Protein AF-A0A432HYL2-F1 (afdb_monomer_lite)

Structure (mmCIF, N/CA/C/O backbone):
data_AF-A0A432HYL2-F1
#
_entry.id   AF-A0A432HYL2-F1
#
loop_
_atom_site.group_PDB
_atom_site.id
_atom_site.type_symbol
_atom_site.label_atom_id
_atom_site.label_alt_id
_atom_site.label_comp_id
_atom_site.label_asym_id
_atom_site.label_entity_id
_atom_site.label_seq_id
_atom_site.pdbx_PDB_ins_code
_atom_site.Cartn_x
_atom_site.Cartn_y
_atom_site.Cartn_z
_atom_site.occupancy
_atom_site.B_iso_or_equiv
_atom_site.auth_seq_id
_atom_site.auth_comp_id
_atom_site.auth_asym_id
_atom_site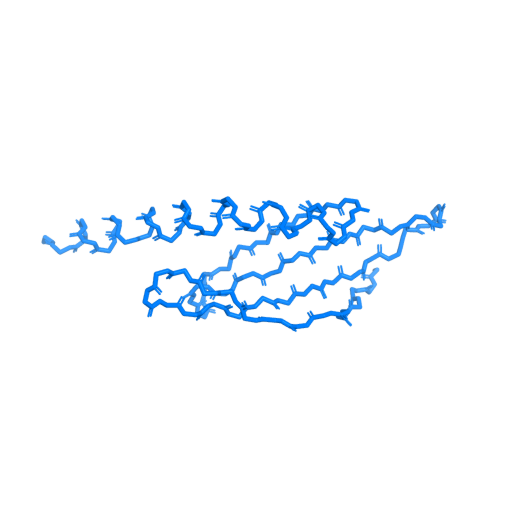.auth_atom_id
_atom_site.pdbx_PDB_model_num
ATOM 1 N N . MET A 1 1 ? 18.540 -5.893 -3.302 1.00 66.31 1 MET A N 1
ATOM 2 C CA . MET A 1 1 ? 17.781 -4.987 -4.192 1.00 66.31 1 MET A CA 1
ATOM 3 C C . MET A 1 1 ? 17.156 -3.928 -3.298 1.00 66.31 1 MET A C 1
ATOM 5 O O . MET A 1 1 ? 16.455 -4.302 -2.369 1.00 66.31 1 MET A O 1
ATOM 9 N N . PHE A 1 2 ? 17.524 -2.658 -3.459 1.00 80.44 2 PHE A N 1
ATOM 10 C CA . PHE A 1 2 ? 17.116 -1.583 -2.547 1.00 80.44 2 PHE A CA 1
ATOM 11 C C . PHE A 1 2 ? 15.749 -1.030 -2.968 1.00 80.44 2 PHE A C 1
ATOM 13 O O . PHE A 1 2 ? 15.550 -0.757 -4.151 1.00 80.44 2 PHE A O 1
ATOM 20 N N . GLN A 1 3 ? 14.820 -0.890 -2.022 1.00 89.56 3 GLN A N 1
ATOM 21 C CA . GLN A 1 3 ? 13.524 -0.259 -2.270 1.00 89.56 3 GLN A CA 1
ATOM 22 C C . GLN A 1 3 ? 13.656 1.248 -2.060 1.00 89.56 3 GLN A C 1
ATOM 24 O O . GLN A 1 3 ? 14.046 1.703 -0.985 1.00 89.56 3 GLN A O 1
ATOM 29 N N . LYS A 1 4 ? 13.336 2.034 -3.085 1.00 95.44 4 LYS A N 1
ATOM 30 C CA . LYS A 1 4 ? 13.346 3.495 -3.008 1.00 95.44 4 LYS A CA 1
ATOM 31 C C . LYS A 1 4 ? 11.962 3.979 -2.602 1.00 95.44 4 LYS A C 1
ATOM 33 O O . LYS A 1 4 ? 11.004 3.715 -3.314 1.00 95.44 4 LYS A O 1
ATOM 38 N N . LEU A 1 5 ? 11.850 4.724 -1.505 1.00 97.00 5 LEU A N 1
ATOM 39 C CA . LEU A 1 5 ? 10.616 5.441 -1.178 1.00 97.00 5 LEU A CA 1
ATOM 40 C C . LEU A 1 5 ? 10.371 6.532 -2.233 1.00 97.00 5 LEU A C 1
ATOM 42 O O . LEU A 1 5 ? 11.224 7.398 -2.433 1.00 97.00 5 LEU A O 1
ATOM 46 N N . ILE A 1 6 ? 9.210 6.498 -2.886 1.00 97.19 6 ILE A N 1
ATOM 47 C CA . ILE A 1 6 ? 8.861 7.423 -3.977 1.00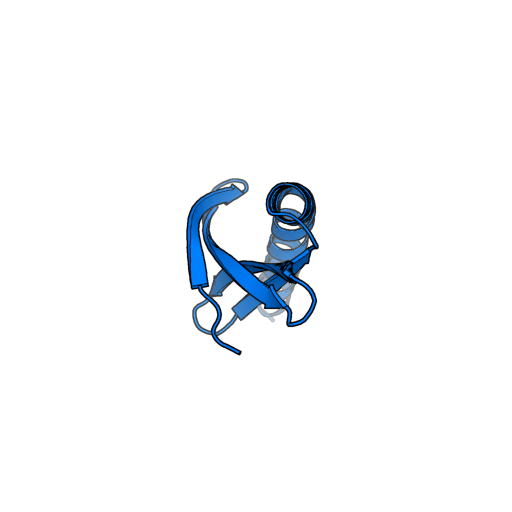 97.19 6 ILE A CA 1
ATOM 48 C C . ILE A 1 6 ? 7.704 8.364 -3.640 1.00 97.19 6 ILE A C 1
ATOM 50 O O . ILE A 1 6 ? 7.620 9.448 -4.211 1.00 97.19 6 ILE A O 1
ATOM 54 N N . LYS A 1 7 ? 6.808 7.976 -2.725 1.00 95.75 7 LYS A N 1
ATOM 55 C CA . LYS A 1 7 ? 5.643 8.783 -2.336 1.00 95.75 7 LYS A CA 1
ATOM 56 C C . LYS A 1 7 ? 5.205 8.422 -0.922 1.00 95.75 7 LYS A C 1
ATOM 58 O O . LYS A 1 7 ? 5.226 7.256 -0.540 1.00 95.75 7 LYS A O 1
ATOM 63 N N . LYS A 1 8 ? 4.773 9.429 -0.166 1.00 97.31 8 LYS A N 1
ATOM 64 C CA . LYS A 1 8 ? 4.013 9.265 1.075 1.00 97.31 8 LYS A CA 1
ATOM 65 C C . LYS A 1 8 ? 2.691 9.992 0.924 1.00 97.31 8 LYS A C 1
ATOM 67 O O . LYS A 1 8 ? 2.648 11.079 0.351 1.00 97.31 8 LYS A O 1
ATOM 72 N N . THR A 1 9 ? 1.619 9.386 1.400 1.00 95.44 9 THR A N 1
ATOM 73 C CA . THR A 1 9 ? 0.296 10.003 1.395 1.00 95.44 9 THR A CA 1
ATOM 74 C C . THR A 1 9 ? -0.515 9.497 2.575 1.00 95.44 9 THR A C 1
ATOM 76 O O . THR A 1 9 ? -0.120 8.546 3.249 1.00 95.44 9 THR A O 1
ATOM 79 N N . ASN A 1 10 ? -1.641 10.149 2.803 1.00 94.38 10 ASN A N 1
ATOM 80 C CA . ASN A 1 10 ? -2.633 9.741 3.772 1.00 94.38 10 ASN A CA 1
ATOM 81 C C . ASN A 1 10 ? -3.852 9.246 3.004 1.00 94.38 10 ASN A C 1
ATOM 83 O O . ASN A 1 10 ? -4.237 9.843 1.999 1.00 94.38 10 ASN A O 1
ATOM 87 N N . LEU A 1 11 ? -4.412 8.134 3.456 1.00 92.19 11 LEU A N 1
ATOM 88 C CA . LEU A 1 11 ? -5.633 7.572 2.915 1.00 92.19 11 LEU A CA 1
ATOM 89 C C . LEU A 1 11 ? -6.711 7.648 3.987 1.00 92.19 11 LEU A C 1
ATOM 91 O O . LEU A 1 11 ? -6.621 6.967 5.009 1.00 92.19 11 LEU A O 1
ATOM 95 N N . ASP A 1 12 ? -7.718 8.469 3.728 1.00 92.12 12 ASP A N 1
ATOM 96 C CA . ASP A 1 12 ? -8.880 8.599 4.594 1.00 92.12 12 ASP A CA 1
ATOM 97 C C . ASP A 1 12 ? -9.874 7.478 4.293 1.00 92.12 12 ASP A C 1
ATOM 99 O O . ASP A 1 12 ? -10.270 7.249 3.146 1.00 92.12 12 ASP A O 1
ATOM 103 N N . VAL A 1 13 ? -10.255 6.751 5.337 1.00 88.56 13 VAL A N 1
ATOM 104 C CA . VAL A 1 13 ? -11.259 5.693 5.300 1.00 88.56 13 VAL A CA 1
ATOM 105 C C . VAL A 1 13 ? -12.191 5.915 6.483 1.00 88.56 13 VAL A C 1
ATOM 107 O O . VAL A 1 13 ? -11.825 5.660 7.631 1.00 88.56 13 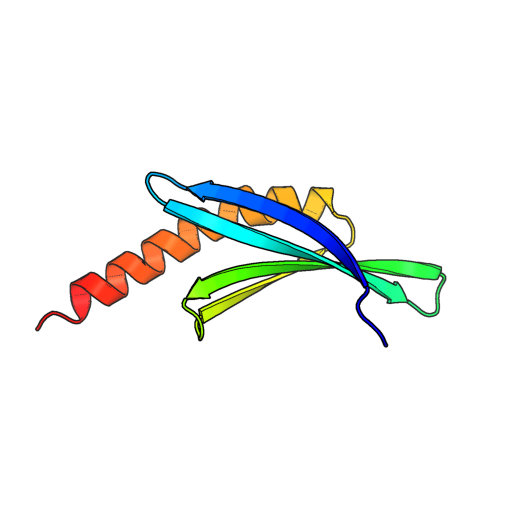VAL A O 1
ATOM 110 N N . GLU A 1 14 ? -13.405 6.378 6.185 1.00 86.75 14 GLU A N 1
ATOM 111 C CA . GLU A 1 14 ? -14.394 6.793 7.188 1.00 86.75 14 GLU A CA 1
ATOM 112 C C . GLU A 1 14 ? -13.799 7.839 8.156 1.00 86.75 14 GLU A C 1
ATOM 114 O O . GLU A 1 14 ? -13.348 8.896 7.722 1.00 86.75 14 GLU A O 1
ATOM 119 N N . GLU A 1 15 ? -13.763 7.545 9.458 1.00 85.88 15 GLU A N 1
ATOM 120 C CA . GLU A 1 15 ? -13.256 8.429 10.516 1.00 85.88 15 GLU A CA 1
ATOM 121 C C . GLU A 1 15 ? -11.767 8.204 10.838 1.00 85.88 15 GLU A C 1
ATOM 123 O O . GLU A 1 15 ? -11.253 8.736 11.825 1.00 85.88 15 GLU A O 1
ATOM 128 N N . ARG A 1 16 ? -11.055 7.385 10.049 1.00 89.69 16 ARG A N 1
ATOM 129 C CA . ARG A 1 16 ? -9.629 7.102 10.259 1.00 89.69 16 ARG A CA 1
ATOM 130 C C . ARG A 1 16 ? -8.791 7.458 9.042 1.00 89.69 16 ARG A C 1
ATOM 132 O O . ARG A 1 16 ? -9.141 7.168 7.903 1.00 89.69 16 ARG A O 1
ATOM 139 N N . THR A 1 17 ? -7.614 7.999 9.318 1.00 93.50 17 THR A N 1
ATOM 140 C CA . THR A 1 17 ? -6.598 8.308 8.316 1.00 93.50 17 THR A CA 1
ATOM 141 C C . THR A 1 17 ? -5.434 7.338 8.463 1.00 93.50 17 THR A C 1
ATOM 143 O O . THR A 1 17 ? -4.840 7.227 9.536 1.00 93.50 17 THR A O 1
ATOM 146 N N . PHE A 1 18 ? -5.082 6.647 7.381 1.00 93.69 18 PHE A N 1
ATOM 147 C CA . PHE A 1 18 ? -3.972 5.699 7.341 1.00 93.69 18 PHE A CA 1
ATOM 148 C C . PHE A 1 18 ? -2.796 6.270 6.552 1.00 93.69 18 PHE A C 1
ATOM 150 O O . PHE A 1 18 ? -2.957 6.752 5.431 1.00 93.69 18 PHE A O 1
ATOM 157 N N . SER A 1 19 ? -1.590 6.184 7.113 1.00 94.81 19 SER A N 1
ATOM 158 C CA . SER A 1 19 ? -0.370 6.537 6.385 1.00 94.81 19 SER A CA 1
ATOM 159 C C . SER A 1 19 ? -0.031 5.459 5.360 1.00 94.81 19 SER A C 1
ATOM 161 O O . SER A 1 19 ? -0.016 4.269 5.684 1.00 94.81 19 SER A O 1
ATOM 163 N N . VAL A 1 20 ? 0.277 5.891 4.136 1.00 96.81 20 VAL A N 1
ATOM 164 C CA . VAL A 1 20 ? 0.669 5.014 3.033 1.00 96.81 20 VAL A CA 1
ATOM 165 C C . VAL A 1 20 ? 2.016 5.441 2.462 1.00 96.81 20 VAL A C 1
ATOM 167 O O . VAL A 1 20 ? 2.190 6.583 2.020 1.00 96.81 20 VAL A O 1
ATOM 170 N N . CYS A 1 21 ? 2.958 4.504 2.421 1.00 97.44 21 CYS A N 1
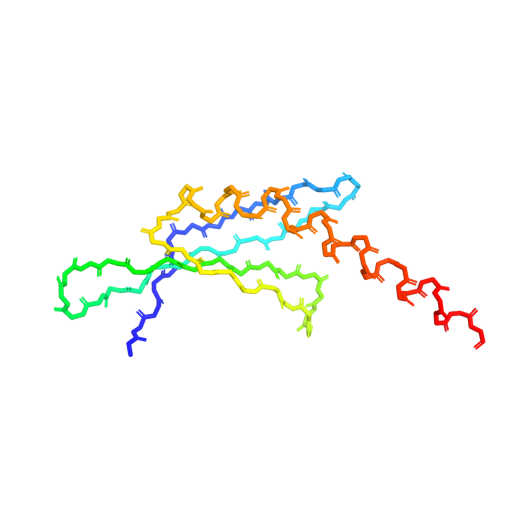ATOM 171 C CA . CYS A 1 21 ? 4.270 4.671 1.800 1.00 97.44 21 CYS A CA 1
ATOM 172 C C . CYS A 1 21 ? 4.332 3.866 0.501 1.00 97.44 21 CYS A C 1
ATOM 174 O O . CYS A 1 21 ? 3.998 2.688 0.492 1.00 97.44 21 CYS A O 1
ATOM 176 N N . TYR A 1 22 ? 4.783 4.482 -0.588 1.00 98.12 22 TYR A N 1
ATOM 177 C CA . TYR A 1 22 ? 4.979 3.822 -1.877 1.00 98.12 22 TYR A CA 1
ATOM 178 C C . TYR A 1 22 ? 6.463 3.684 -2.161 1.00 98.12 22 TYR A C 1
ATOM 180 O O . TYR A 1 22 ? 7.226 4.645 -2.004 1.00 98.12 22 TYR A O 1
ATOM 188 N N . TYR A 1 23 ? 6.844 2.522 -2.668 1.00 97.69 23 TYR A N 1
ATOM 189 C CA . TYR A 1 23 ? 8.216 2.187 -2.985 1.00 97.69 23 TYR A CA 1
ATOM 190 C C . TYR A 1 23 ? 8.346 1.738 -4.432 1.00 97.69 23 TYR A C 1
ATOM 192 O O . TYR A 1 23 ? 7.450 1.117 -5.002 1.00 97.69 23 TYR A O 1
ATOM 200 N N . GLU A 1 24 ? 9.497 2.035 -5.015 1.00 97.38 24 GLU A N 1
ATOM 201 C CA . GLU A 1 24 ? 9.932 1.530 -6.306 1.00 97.38 24 GLU A CA 1
ATOM 202 C C . GLU A 1 24 ? 11.117 0.587 -6.112 1.00 97.38 24 GLU A C 1
ATOM 204 O O . GLU A 1 24 ? 12.072 0.889 -5.392 1.00 97.38 24 GLU A O 1
ATOM 209 N N . THR A 1 25 ? 11.057 -0.556 -6.786 1.00 96.00 25 THR A N 1
ATOM 210 C CA . THR A 1 25 ? 12.122 -1.553 -6.818 1.00 96.00 25 THR A CA 1
ATOM 211 C C . THR A 1 25 ? 12.522 -1.802 -8.279 1.00 96.00 25 THR A C 1
ATOM 213 O O . THR A 1 25 ? 11.777 -2.471 -9.005 1.00 96.00 25 THR A O 1
ATOM 216 N N . PRO A 1 26 ? 13.672 -1.277 -8.739 1.00 92.25 26 PRO A N 1
ATOM 217 C CA . PRO A 1 26 ? 14.107 -1.411 -10.130 1.00 92.25 26 PRO A CA 1
ATOM 218 C C . PRO A 1 26 ? 14.603 -2.832 -10.416 1.00 92.25 26 PRO A C 1
ATOM 220 O O . PRO A 1 26 ? 15.504 -3.314 -9.731 1.00 92.25 26 PRO A O 1
ATOM 223 N N . LYS A 1 27 ? 14.036 -3.508 -11.421 1.00 89.31 27 LYS A N 1
ATOM 224 C CA . LYS A 1 27 ? 14.414 -4.860 -11.869 1.00 89.31 27 LYS A CA 1
ATOM 225 C C . LYS A 1 27 ? 15.627 -4.826 -12.802 1.00 89.31 27 LYS A C 1
ATOM 227 O O . LYS A 1 27 ? 15.883 -3.847 -13.493 1.00 89.31 27 LYS A O 1
ATOM 232 N N . MET A 1 28 ? 16.341 -5.953 -12.877 1.00 89.38 28 MET A N 1
ATOM 233 C CA . MET A 1 28 ? 17.511 -6.113 -13.758 1.00 89.38 28 MET A CA 1
ATOM 234 C C . MET A 1 28 ? 17.184 -5.941 -15.249 1.00 89.38 28 MET A C 1
ATOM 236 O O . MET A 1 28 ? 18.057 -5.577 -16.025 1.00 89.38 28 MET A O 1
ATOM 240 N N . ASN A 1 29 ? 15.933 -6.177 -15.653 1.00 88.81 29 ASN A N 1
ATOM 241 C CA . ASN A 1 29 ? 15.477 -6.036 -17.037 1.00 88.81 29 ASN A CA 1
ATOM 242 C C . ASN A 1 29 ? 15.043 -4.602 -17.407 1.00 88.81 29 ASN A C 1
ATOM 244 O O . ASN A 1 29 ? 14.388 -4.417 -18.428 1.00 88.81 29 ASN A O 1
ATOM 248 N N . GLY A 1 30 ? 15.339 -3.604 -16.568 1.00 87.25 30 GLY A N 1
ATOM 249 C CA . GLY A 1 30 ? 14.974 -2.203 -16.800 1.00 87.25 30 GLY A CA 1
ATOM 250 C C . GLY A 1 30 ? 13.523 -1.843 -16.460 1.00 87.25 30 GLY A C 1
ATOM 251 O O . GLY A 1 30 ? 13.175 -0.668 -16.498 1.00 87.25 30 GLY A O 1
ATOM 252 N N . ALA A 1 31 ? 12.680 -2.815 -16.095 1.00 91.19 31 ALA A N 1
ATOM 253 C CA . ALA A 1 31 ? 11.343 -2.545 -15.569 1.00 91.19 31 ALA A CA 1
ATOM 254 C C . ALA A 1 31 ? 11.389 -2.191 -14.072 1.00 91.19 31 ALA A C 1
ATOM 256 O O . ALA A 1 31 ? 12.336 -2.540 -13.370 1.00 91.19 31 ALA A O 1
ATOM 257 N N . SER A 1 32 ? 10.322 -1.592 -13.548 1.00 93.19 32 SER A N 1
ATOM 258 C CA . SER A 1 32 ? 10.154 -1.336 -12.112 1.00 93.19 32 SER A CA 1
ATOM 259 C C . SER A 1 32 ? 9.013 -2.169 -11.536 1.00 93.19 32 SER A C 1
ATOM 261 O O . SER A 1 32 ? 8.013 -2.422 -12.205 1.00 93.19 32 SER A O 1
ATOM 263 N N . ARG A 1 33 ? 9.154 -2.609 -10.283 1.00 95.19 33 ARG A N 1
ATOM 264 C CA . ARG A 1 33 ? 8.036 -3.083 -9.453 1.00 95.19 33 ARG A CA 1
ATOM 265 C C . ARG A 1 33 ? 7.724 -2.013 -8.425 1.00 95.19 33 ARG A C 1
ATOM 267 O O . ARG A 1 33 ? 8.648 -1.440 -7.850 1.00 95.19 33 ARG A O 1
ATOM 274 N N . TYR A 1 34 ? 6.447 -1.790 -8.169 1.00 97.06 34 TYR A N 1
ATOM 275 C CA . TYR A 1 34 ? 6.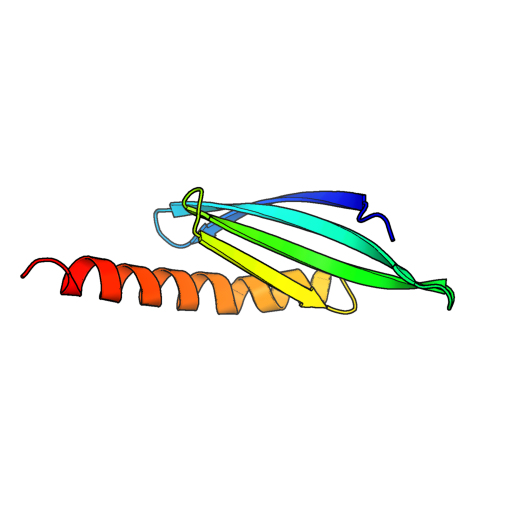001 -0.842 -7.165 1.00 97.06 34 TYR A CA 1
ATOM 276 C C . TYR A 1 34 ? 5.319 -1.588 -6.030 1.00 97.06 34 TYR A C 1
ATOM 278 O O . TYR A 1 34 ? 4.546 -2.516 -6.272 1.00 97.06 34 TYR A O 1
ATOM 286 N N . SER A 1 35 ? 5.572 -1.150 -4.804 1.00 97.44 35 SER A N 1
ATOM 287 C CA . SER A 1 35 ? 4.846 -1.613 -3.628 1.00 97.44 35 SER A CA 1
ATOM 288 C C . SER A 1 35 ? 4.257 -0.442 -2.850 1.00 97.44 35 SER A C 1
ATOM 290 O O . SER A 1 35 ? 4.747 0.684 -2.933 1.00 97.44 35 SER A O 1
ATOM 292 N N . ALA A 1 36 ? 3.180 -0.698 -2.117 1.00 97.69 36 ALA A N 1
ATOM 293 C CA . ALA A 1 36 ? 2.614 0.226 -1.149 1.00 97.69 36 ALA A CA 1
ATOM 294 C C . ALA A 1 36 ? 2.479 -0.468 0.203 1.00 97.69 36 ALA A C 1
ATOM 296 O O . ALA A 1 36 ? 2.024 -1.607 0.266 1.00 97.69 36 ALA A O 1
ATOM 297 N N . GLU A 1 37 ? 2.837 0.238 1.264 1.00 97.44 37 GLU A N 1
ATOM 298 C CA . GLU A 1 37 ? 2.670 -0.179 2.649 1.00 97.44 37 GLU A CA 1
ATOM 299 C C . GLU A 1 37 ? 1.631 0.713 3.322 1.00 97.44 37 GLU A C 1
ATOM 301 O O . GLU A 1 37 ? 1.749 1.939 3.285 1.00 97.44 37 GLU A O 1
ATOM 306 N N . VAL A 1 38 ? 0.634 0.090 3.946 1.00 96.94 38 VAL A N 1
ATOM 307 C CA . VAL A 1 38 ? -0.377 0.739 4.787 1.00 96.94 38 VAL A CA 1
ATOM 308 C C . VAL A 1 38 ? -0.199 0.247 6.212 1.00 96.94 38 VAL A C 1
ATOM 310 O O . VAL A 1 38 ? -0.207 -0.963 6.448 1.00 96.94 38 VAL A O 1
ATOM 313 N N . VAL A 1 39 ? -0.079 1.173 7.158 1.00 94.38 39 VAL A N 1
ATOM 314 C CA . VAL A 1 39 ? 0.076 0.850 8.581 1.00 94.38 39 VAL A CA 1
ATOM 315 C C . VAL A 1 39 ? -1.272 1.014 9.281 1.00 94.38 39 VAL A C 1
ATOM 317 O O . VAL A 1 39 ? -1.767 2.133 9.404 1.00 94.38 39 VAL A O 1
ATOM 320 N N . PHE A 1 40 ? -1.867 -0.090 9.740 1.00 90.94 40 PHE A N 1
ATOM 321 C CA . PHE A 1 40 ? -3.096 -0.079 10.550 1.00 90.94 40 PHE A CA 1
ATOM 322 C C . PHE A 1 40 ? -2.778 0.004 12.049 1.00 90.94 40 PHE A C 1
ATOM 324 O O . PHE A 1 40 ? -3.498 0.650 12.810 1.00 90.94 40 PHE A O 1
ATOM 331 N N . HIS A 1 41 ? -1.680 -0.636 12.461 1.00 85.94 41 HIS A N 1
ATOM 332 C CA . HIS A 1 41 ? -1.133 -0.628 13.817 1.00 85.94 41 HIS A CA 1
ATOM 333 C C . HIS A 1 41 ? 0.394 -0.827 13.744 1.00 85.94 41 HIS A C 1
ATOM 335 O O . HIS A 1 41 ? 0.865 -1.376 12.751 1.00 85.94 41 HIS A O 1
ATOM 341 N N . PRO A 1 42 ? 1.196 -0.496 14.776 1.00 86.81 42 PRO A N 1
ATOM 342 C CA . PRO A 1 42 ? 2.658 -0.672 14.728 1.00 86.81 42 PRO A CA 1
ATOM 343 C C . PRO A 1 42 ? 3.170 -2.104 14.478 1.00 86.81 42 PRO A C 1
ATOM 345 O O . PRO A 1 42 ? 4.364 -2.299 14.280 1.00 86.81 42 PRO A O 1
ATOM 348 N N . ARG A 1 43 ? 2.297 -3.116 14.558 1.00 88.62 43 ARG A N 1
ATOM 349 C CA . ARG A 1 43 ? 2.598 -4.523 14.240 1.00 88.62 43 ARG A CA 1
ATOM 350 C C . ARG A 1 43 ? 1.670 -5.101 13.168 1.00 88.62 43 ARG A C 1
ATOM 352 O O . ARG A 1 43 ? 1.713 -6.299 12.913 1.00 88.62 43 ARG A O 1
ATOM 359 N N . ASP A 1 44 ? 0.829 -4.265 12.566 1.00 91.31 44 ASP A N 1
ATOM 360 C CA . ASP A 1 44 ? -0.176 -4.661 11.585 1.00 91.31 44 ASP A CA 1
ATOM 361 C C . ASP A 1 44 ? -0.081 -3.780 10.337 1.00 91.31 44 ASP A C 1
ATOM 363 O O . ASP A 1 44 ? -0.475 -2.608 10.318 1.00 91.31 44 ASP A O 1
ATOM 367 N N . HIS A 1 45 ? 0.496 -4.377 9.301 1.00 94.44 45 HIS A N 1
ATOM 368 C CA . HIS A 1 45 ? 0.850 -3.727 8.054 1.00 94.44 45 HIS A CA 1
ATOM 369 C C . HIS A 1 45 ? 0.224 -4.507 6.902 1.00 94.44 45 HIS A C 1
ATOM 371 O O . HIS A 1 45 ? 0.251 -5.738 6.877 1.00 94.44 45 HIS A O 1
ATOM 377 N N . MET A 1 46 ? -0.298 -3.794 5.909 1.00 95.62 46 MET A N 1
ATOM 378 C CA . MET A 1 46 ? -0.673 -4.380 4.626 1.00 95.62 46 MET A CA 1
ATOM 379 C C . MET A 1 46 ? 0.299 -3.900 3.561 1.00 95.62 46 MET A C 1
ATOM 381 O O . MET A 1 46 ? 0.455 -2.697 3.363 1.00 95.62 46 MET A O 1
ATOM 385 N N . ILE A 1 47 ? 0.910 -4.846 2.852 1.00 96.31 47 ILE A N 1
ATOM 386 C CA . ILE A 1 47 ? 1.813 -4.565 1.739 1.00 96.31 47 ILE A CA 1
ATOM 387 C C . ILE A 1 47 ? 1.162 -5.063 0.453 1.00 96.31 47 ILE A C 1
ATOM 389 O O . ILE A 1 47 ? 0.738 -6.215 0.364 1.00 96.31 47 ILE A O 1
ATOM 393 N N . LEU A 1 48 ? 1.075 -4.188 -0.542 1.00 96.75 48 LEU A N 1
ATOM 394 C CA . LEU A 1 48 ? 0.540 -4.490 -1.864 1.00 96.75 48 LEU A CA 1
ATOM 395 C C . LEU A 1 48 ? 1.610 -4.258 -2.919 1.00 96.75 48 LEU A C 1
ATOM 397 O O . LEU A 1 48 ? 2.365 -3.300 -2.828 1.00 96.75 48 LEU A O 1
ATOM 401 N N . ASP A 1 49 ? 1.616 -5.092 -3.953 1.00 96.31 49 ASP A N 1
ATOM 402 C CA . ASP A 1 49 ? 2.486 -4.950 -5.118 1.00 96.31 49 ASP A CA 1
ATOM 403 C C . ASP A 1 49 ? 1.684 -4.663 -6.392 1.00 96.31 49 ASP A C 1
ATOM 405 O O . ASP A 1 49 ? 0.563 -5.161 -6.571 1.00 96.31 49 ASP A O 1
ATOM 409 N N . ALA A 1 50 ? 2.280 -3.915 -7.317 1.00 95.69 50 ALA A N 1
ATOM 410 C CA . ALA A 1 50 ? 1.802 -3.755 -8.685 1.00 95.69 50 ALA A CA 1
ATOM 411 C C . ALA A 1 50 ? 2.940 -3.357 -9.641 1.00 95.69 50 ALA A C 1
ATOM 413 O O . ALA A 1 50 ? 4.030 -2.965 -9.227 1.00 95.69 50 ALA A O 1
ATOM 414 N N . ASP A 1 51 ? 2.655 -3.396 -10.941 1.00 95.00 51 ASP A N 1
ATOM 415 C CA . ASP A 1 51 ? 3.582 -2.927 -11.978 1.00 95.00 51 ASP A CA 1
ATOM 416 C C . ASP A 1 51 ? 3.476 -1.409 -12.233 1.00 95.00 51 ASP A C 1
ATOM 418 O O . ASP A 1 51 ? 4.202 -0.861 -13.056 1.00 95.00 51 ASP A O 1
ATOM 422 N N . SER A 1 52 ? 2.591 -0.698 -11.519 1.00 95.31 52 SER A N 1
ATOM 423 C CA . SER A 1 52 ? 2.494 0.768 -11.563 1.00 95.31 52 SER A CA 1
ATOM 424 C C . SER A 1 52 ? 1.943 1.362 -10.264 1.00 95.31 52 SER A C 1
ATOM 426 O O . SER A 1 52 ? 1.177 0.715 -9.546 1.00 95.31 52 SER A O 1
ATOM 428 N N . VAL A 1 53 ? 2.259 2.635 -10.000 1.00 95.38 53 VAL A N 1
ATOM 429 C CA . VAL A 1 53 ? 1.705 3.395 -8.860 1.00 95.38 53 VAL A CA 1
ATOM 430 C C . VAL A 1 53 ? 0.181 3.507 -8.945 1.00 95.38 53 VAL A C 1
ATOM 432 O O . VAL A 1 53 ? -0.505 3.268 -7.959 1.00 95.38 53 VAL A O 1
ATOM 435 N N . LYS A 1 54 ? -0.372 3.774 -10.134 1.00 96.00 54 LYS A N 1
ATOM 436 C CA . LYS A 1 54 ? -1.829 3.846 -10.341 1.00 96.00 54 LYS A CA 1
ATOM 437 C C . LYS A 1 54 ? -2.526 2.513 -10.038 1.00 96.00 54 LYS A C 1
ATOM 439 O O . LYS A 1 54 ? -3.635 2.487 -9.502 1.00 96.00 54 LYS A O 1
ATOM 444 N N . GLY A 1 55 ? -1.864 1.396 -10.354 1.00 96.56 55 GLY A N 1
ATOM 445 C CA . GLY A 1 55 ? -2.331 0.062 -9.983 1.00 96.56 55 GLY A CA 1
ATOM 446 C C . GLY A 1 55 ? -2.382 -0.133 -8.466 1.00 96.56 55 GLY A C 1
ATOM 447 O O . GLY A 1 55 ? -3.356 -0.690 -7.962 1.00 96.56 55 GLY A O 1
ATOM 448 N N . LEU A 1 56 ? -1.384 0.371 -7.730 1.00 96.94 56 LEU A N 1
ATOM 449 C CA . LEU A 1 56 ? -1.406 0.373 -6.263 1.00 96.94 56 LEU A CA 1
ATOM 450 C C . LEU A 1 56 ? -2.548 1.229 -5.719 1.00 96.94 56 LEU A C 1
ATOM 452 O O . LEU A 1 56 ? -3.299 0.744 -4.884 1.00 96.94 56 LEU A O 1
ATOM 456 N N . GLU A 1 57 ? -2.719 2.454 -6.215 1.00 95.00 57 GLU A N 1
ATOM 457 C CA . GLU A 1 57 ? -3.793 3.361 -5.778 1.00 95.00 57 GLU A CA 1
ATOM 458 C C . GLU A 1 57 ? -5.178 2.727 -5.964 1.00 95.00 57 GLU A C 1
ATOM 460 O O . GLU A 1 57 ? -6.005 2.754 -5.054 1.00 95.00 57 GLU A O 1
ATOM 465 N N . THR A 1 58 ? -5.397 2.063 -7.102 1.00 95.69 58 THR A N 1
ATOM 466 C CA . THR A 1 58 ? -6.647 1.337 -7.377 1.00 95.69 58 THR A CA 1
ATOM 467 C C . THR A 1 58 ? -6.857 0.183 -6.393 1.00 95.69 58 THR A C 1
ATOM 469 O O . THR A 1 58 ? -7.942 0.034 -5.834 1.00 95.69 58 THR A O 1
ATOM 472 N N . LYS A 1 59 ? -5.819 -0.628 -6.135 1.00 96.00 59 LYS A N 1
ATOM 473 C CA . LYS A 1 59 ? -5.903 -1.727 -5.160 1.00 96.00 59 LYS A CA 1
ATOM 474 C C . LYS A 1 59 ? -6.151 -1.210 -3.744 1.00 96.00 59 LYS A C 1
ATOM 476 O O . LYS A 1 59 ? -6.958 -1.791 -3.025 1.00 96.00 59 LYS A O 1
ATOM 481 N N . LEU A 1 60 ? -5.481 -0.130 -3.348 1.00 95.56 60 LEU A N 1
ATOM 482 C CA . LEU A 1 60 ? -5.615 0.480 -2.028 1.00 95.56 60 LEU A CA 1
ATOM 483 C C . LEU A 1 60 ? -7.034 0.998 -1.785 1.00 95.56 60 LEU A C 1
ATOM 485 O O . LEU A 1 60 ? -7.597 0.712 -0.730 1.00 95.56 60 LEU A O 1
ATOM 489 N N . ALA A 1 61 ? -7.632 1.674 -2.771 1.00 91.69 61 ALA A N 1
ATOM 490 C CA . ALA A 1 61 ? -8.997 2.192 -2.675 1.00 91.69 61 ALA A CA 1
ATOM 491 C C . ALA A 1 61 ? -10.029 1.097 -2.340 1.00 91.69 61 ALA A C 1
ATOM 493 O O . ALA A 1 61 ? -10.974 1.344 -1.593 1.00 91.69 61 ALA A O 1
ATOM 494 N N . CYS A 1 62 ? -9.833 -0.126 -2.842 1.00 90.62 62 CYS A N 1
ATOM 495 C CA . CYS A 1 62 ? -10.713 -1.257 -2.543 1.00 90.62 62 CYS A CA 1
ATOM 496 C C . CYS A 1 62 ? -10.302 -2.014 -1.270 1.00 90.62 62 CYS A C 1
ATOM 498 O O . CYS A 1 62 ? -11.134 -2.294 -0.406 1.00 90.62 62 CYS A O 1
ATOM 500 N N . LEU A 1 63 ? -9.023 -2.376 -1.154 1.00 95.50 63 LEU A N 1
ATOM 501 C CA . LEU A 1 63 ? -8.561 -3.336 -0.151 1.00 95.50 63 LEU A CA 1
ATOM 502 C C . LEU A 1 63 ? -8.391 -2.721 1.234 1.00 95.50 63 LEU A C 1
ATOM 504 O O . LEU A 1 63 ? -8.621 -3.423 2.218 1.00 95.50 63 LEU A O 1
ATOM 508 N N . VAL A 1 64 ? -8.023 -1.440 1.349 1.00 94.00 64 VAL A N 1
ATOM 509 C CA . VAL A 1 64 ? -7.825 -0.820 2.670 1.00 94.00 64 VAL A CA 1
ATOM 510 C C . VAL A 1 64 ? -9.138 -0.790 3.439 1.00 94.00 64 VAL A C 1
ATOM 512 O O . VAL A 1 64 ? -9.166 -1.209 4.593 1.00 94.00 64 VAL A O 1
ATOM 515 N N . ARG A 1 65 ? -10.237 -0.389 2.788 1.00 92.75 65 ARG A N 1
ATOM 516 C CA . ARG A 1 65 ? -11.564 -0.350 3.416 1.00 92.75 65 ARG A CA 1
ATOM 517 C C . ARG A 1 65 ? -12.027 -1.735 3.861 1.00 92.75 65 ARG A C 1
ATOM 519 O O . ARG A 1 65 ? -12.428 -1.903 5.008 1.00 92.75 65 ARG A O 1
ATOM 526 N N . ALA A 1 66 ? -11.918 -2.738 2.988 1.00 93.12 66 ALA A N 1
ATOM 527 C CA . ALA A 1 66 ? -12.285 -4.113 3.330 1.00 93.12 66 ALA A CA 1
ATOM 528 C C . ALA A 1 66 ? -11.450 -4.650 4.506 1.00 93.12 66 ALA A C 1
ATOM 530 O O . ALA A 1 66 ? -11.984 -5.239 5.446 1.00 93.12 66 ALA A O 1
ATOM 531 N N . SER A 1 67 ? -10.141 -4.394 4.483 1.00 93.62 67 SER A N 1
ATOM 532 C CA . SER A 1 67 ? -9.229 -4.871 5.522 1.00 93.62 67 SER A CA 1
ATOM 533 C C . SER A 1 67 ? -9.411 -4.114 6.844 1.00 93.62 67 SER A C 1
ATOM 535 O O . SER A 1 67 ? -9.193 -4.687 7.909 1.00 93.62 67 SER A O 1
ATOM 537 N N . PHE A 1 68 ? -9.811 -2.841 6.804 1.00 92.00 68 PHE A N 1
ATOM 538 C CA . PHE A 1 68 ? -10.171 -2.070 7.993 1.00 92.00 68 PHE A CA 1
ATOM 539 C C . PHE A 1 68 ? -11.391 -2.675 8.697 1.00 92.00 68 PHE A C 1
ATOM 541 O O . PHE A 1 68 ? -11.312 -2.999 9.880 1.00 92.00 68 PHE A O 1
ATOM 548 N N . TYR A 1 69 ? -12.481 -2.924 7.966 1.00 90.69 69 TYR A N 1
ATOM 549 C CA . TYR A 1 69 ? -13.678 -3.529 8.558 1.00 90.69 69 TYR A CA 1
ATOM 550 C C . TYR A 1 69 ? -13.440 -4.948 9.069 1.00 90.69 69 TYR A C 1
ATOM 552 O O . TYR A 1 69 ? -13.929 -5.295 10.141 1.00 90.69 69 TYR A O 1
ATOM 560 N N . GLY A 1 70 ? -12.651 -5.756 8.354 1.00 90.62 70 GLY A N 1
ATOM 561 C CA . GLY A 1 70 ? -12.279 -7.090 8.829 1.00 90.62 70 GLY A CA 1
ATOM 562 C C . GLY A 1 70 ? -11.617 -7.055 10.211 1.00 90.62 70 GLY A C 1
ATOM 563 O O . GLY A 1 70 ? -11.932 -7.879 11.064 1.00 90.62 70 GLY A O 1
ATOM 564 N N . ARG A 1 71 ? -10.764 -6.056 10.465 1.00 89.75 71 ARG A N 1
ATOM 565 C CA . ARG A 1 71 ? -10.120 -5.857 11.773 1.00 89.75 71 ARG A CA 1
ATOM 566 C C . ARG A 1 71 ? -11.093 -5.383 12.840 1.00 89.75 71 ARG A C 1
ATOM 568 O O . ARG A 1 71 ? -11.076 -5.934 13.934 1.00 89.75 71 ARG A O 1
ATOM 575 N N . MET A 1 72 ? -11.965 -4.427 12.512 1.00 88.38 72 MET A N 1
ATOM 576 C CA . MET A 1 72 ? -13.003 -3.975 13.445 1.00 88.38 72 MET A CA 1
ATOM 577 C C . MET A 1 72 ? -13.860 -5.144 13.936 1.00 88.38 72 MET A C 1
ATOM 579 O O . MET A 1 72 ? -14.139 -5.243 15.126 1.00 88.38 72 MET A O 1
ATOM 583 N N . LEU A 1 73 ? -14.237 -6.061 13.040 1.00 89.19 73 LEU A N 1
ATOM 584 C CA . LEU A 1 73 ? -15.018 -7.239 13.415 1.00 89.19 73 LEU A CA 1
ATOM 585 C C . LEU A 1 73 ? -14.265 -8.135 14.409 1.00 89.19 73 LEU A C 1
ATOM 587 O O . LEU A 1 73 ? -14.855 -8.565 15.400 1.00 89.19 73 LEU A O 1
ATOM 591 N N . VAL A 1 74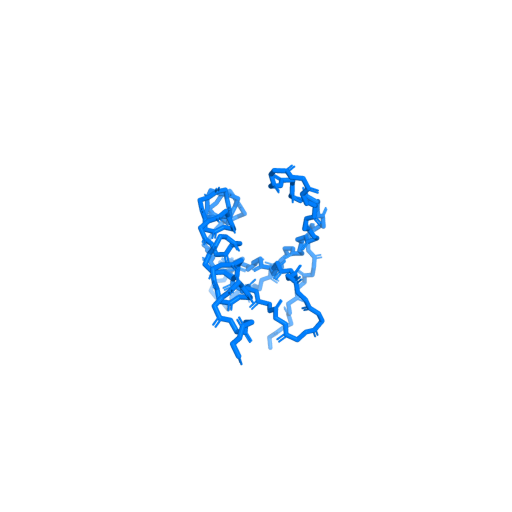 ? -12.965 -8.366 14.200 1.00 84.81 74 VAL A N 1
ATOM 592 C CA . VAL A 1 74 ? -12.130 -9.134 15.141 1.00 84.81 74 VAL A CA 1
ATOM 593 C C . VAL A 1 74 ? -12.041 -8.431 16.498 1.00 84.81 74 VAL A C 1
ATOM 595 O O . VAL A 1 74 ? -12.273 -9.069 17.523 1.00 84.81 74 VAL A O 1
ATOM 598 N N . GLU A 1 75 ? -11.781 -7.122 16.525 1.00 79.38 75 GLU A N 1
ATOM 599 C CA . GLU A 1 75 ? -11.719 -6.338 17.769 1.00 79.38 75 GLU A CA 1
ATOM 600 C C . GLU A 1 75 ? -13.035 -6.425 18.558 1.00 79.38 75 GLU A C 1
ATOM 602 O O . GLU A 1 75 ? -13.021 -6.684 19.762 1.00 79.38 75 GLU A O 1
ATOM 607 N N . THR A 1 76 ? -14.181 -6.302 17.879 1.00 70.31 76 THR A N 1
ATOM 608 C CA . THR A 1 76 ? -15.498 -6.423 18.528 1.00 70.31 76 THR A CA 1
ATOM 609 C C . THR A 1 76 ? -15.803 -7.839 19.022 1.00 70.31 76 THR A C 1
ATOM 611 O O . THR A 1 76 ? -16.435 -7.994 20.063 1.00 70.31 76 THR A O 1
ATOM 614 N N . GLY A 1 77 ? -15.323 -8.876 18.328 1.00 59.59 77 GLY A N 1
ATOM 615 C CA . GLY A 1 77 ? -15.527 -10.276 18.712 1.00 59.59 77 GLY A CA 1
ATOM 616 C C . GLY A 1 77 ? -14.613 -10.771 19.838 1.00 59.59 77 GLY A C 1
ATOM 617 O O . GLY A 1 77 ? -14.872 -11.830 20.399 1.00 59.59 77 GLY A O 1
ATOM 618 N N . THR A 1 78 ? -13.560 -10.020 20.183 1.00 55.12 78 THR A N 1
ATOM 619 C CA . THR A 1 78 ? -12.608 -10.377 21.256 1.00 55.12 78 THR A CA 1
ATOM 620 C C . THR A 1 78 ? -13.031 -9.819 22.627 1.00 55.12 78 THR A C 1
ATOM 622 O O . THR A 1 78 ? -12.374 -10.074 23.630 1.00 55.12 78 THR A O 1
ATOM 625 N N . SER A 1 79 ? -14.137 -9.069 22.693 1.00 50.66 79 SER A N 1
ATOM 626 C CA . SER A 1 79 ? -14.784 -8.677 23.953 1.00 50.66 79 SER A CA 1
ATOM 627 C C . SER A 1 79 ? -15.740 -9.782 24.419 1.00 50.66 79 SER A C 1
ATOM 629 O O . SER A 1 79 ? -16.956 -9.624 24.321 1.00 50.66 79 SER A O 1
ATOM 631 N N . VAL A 1 80 ? -15.200 -10.917 24.875 1.00 43.06 80 VAL A N 1
ATOM 632 C CA . VAL A 1 80 ? -15.949 -11.974 25.585 1.00 43.06 80 VAL A CA 1
ATOM 633 C C . VAL A 1 80 ? -15.144 -12.428 26.790 1.00 43.06 80 VAL A C 1
ATOM 635 O O . VAL A 1 80 ? -13.938 -12.703 26.607 1.00 43.06 80 VAL A O 1
#

Foldseek 3Di:
DDWAFDDWDWDDDPPDIWIKTKTWDQDPVRAIKIKIWTDPDPVDIDIDIDSDPVVVVVCCVPVVNVVVVVVVVVVVVPPD

Secondary structure (DSSP, 8-state):
-PPEEEEEEEEEETTEEEEEEEEEEE-TTS-EEEEEEEEEETTEEEEEEESSHHHHHHHHHHHHHHHHHHHHHHHHHT--

Radius of gyration: 14.5 Å; chains: 1; bounding box: 34×22×43 Å

Sequence (80 aa):
MFQKLIKKTNLDVEERTFSVCYYETPKMNGASRYSAEVVFHPRDHMILDADSVKGLETKLACLVRASFYGRMLVETGTSV

pLDDT: mean 90.35, std 10.45, range [43.06, 98.12]